Protein AF-A0A523GIY1-F1 (afdb_monomer_lite)

Secondary structure (DSSP, 8-state):
----PPPHHHHHHHHHHHHHHHHHHHHHHHHHHHHHHHHHHHHHHHHHHHHHHHS--HHHHHHHHH--SHHHHHHHHHHHSHHHHHHHHHHHHHHHHHHHHHHHHHHHHHHHHHTT--GGG-

Structure (mmCIF, N/CA/C/O backbone):
data_AF-A0A523GIY1-F1
#
_entry.id   AF-A0A523GIY1-F1
#
loop_
_atom_site.group_PDB
_atom_site.id
_atom_site.type_symbol
_atom_site.label_atom_id
_atom_site.label_alt_id
_atom_site.label_comp_id
_atom_site.label_asym_id
_atom_site.label_entity_id
_atom_site.label_seq_id
_atom_site.pdbx_PDB_ins_code
_atom_site.Cartn_x
_atom_site.Cartn_y
_atom_site.Cartn_z
_atom_site.occupancy
_atom_site.B_iso_or_equiv
_atom_site.auth_seq_id
_atom_site.auth_comp_id
_atom_site.auth_asym_id
_atom_site.auth_atom_id
_atom_site.pdbx_PDB_model_num
ATOM 1 N N . MET A 1 1 ? 26.668 3.005 -60.312 1.00 50.72 1 MET A N 1
ATOM 2 C CA . MET A 1 1 ? 26.665 2.968 -58.836 1.00 50.72 1 MET A CA 1
ATOM 3 C C . MET A 1 1 ? 25.208 3.074 -58.419 1.00 50.72 1 MET A C 1
ATOM 5 O O . MET A 1 1 ? 24.766 4.138 -58.019 1.00 50.72 1 MET A O 1
ATOM 9 N N . GLU A 1 2 ? 24.441 2.011 -58.673 1.00 55.44 2 GLU A N 1
ATOM 10 C CA . GLU A 1 2 ? 23.025 1.944 -58.298 1.00 55.44 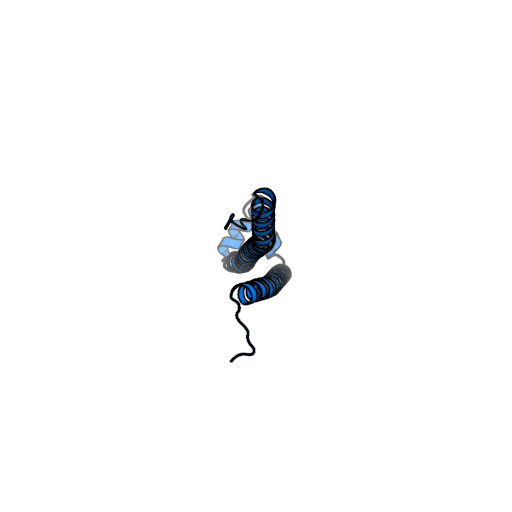2 GLU A CA 1
ATOM 11 C C . GLU A 1 2 ? 22.984 1.560 -56.818 1.00 55.44 2 GLU A C 1
ATOM 13 O O . GLU A 1 2 ? 23.686 0.644 -56.390 1.00 55.44 2 GLU A O 1
ATOM 18 N N . SER A 1 3 ? 22.257 2.347 -56.044 1.00 56.22 3 SER A N 1
ATOM 19 C CA . SER A 1 3 ? 22.192 2.321 -54.591 1.00 56.22 3 SER A CA 1
ATOM 20 C C . SER A 1 3 ? 21.788 0.959 -54.028 1.00 56.22 3 SER A C 1
ATOM 22 O O . SER A 1 3 ? 20.689 0.480 -54.300 1.00 56.22 3 SER A O 1
ATOM 24 N N . ASP A 1 4 ? 22.623 0.416 -53.145 1.00 69.38 4 ASP A N 1
ATOM 25 C CA . ASP A 1 4 ? 22.323 -0.719 -52.264 1.00 69.38 4 ASP A CA 1
ATOM 26 C C . ASP A 1 4 ? 21.392 -0.277 -51.111 1.00 69.38 4 ASP A C 1
ATOM 28 O O . ASP A 1 4 ? 21.691 -0.423 -49.927 1.00 69.38 4 ASP A O 1
ATOM 32 N N . GLN A 1 5 ? 20.283 0.392 -51.450 1.00 70.44 5 GLN A N 1
ATOM 33 C CA . GLN A 1 5 ? 19.237 0.696 -50.480 1.00 70.44 5 GLN A CA 1
ATOM 34 C C . GLN A 1 5 ? 18.436 -0.583 -50.221 1.00 70.44 5 GLN A C 1
ATOM 36 O O . GLN A 1 5 ? 17.995 -1.226 -51.179 1.00 70.44 5 GLN A O 1
ATOM 41 N N . PRO A 1 6 ? 18.218 -0.958 -48.947 1.00 71.50 6 PRO A N 1
ATOM 42 C CA . PRO A 1 6 ? 17.451 -2.147 -48.630 1.00 71.50 6 PRO A CA 1
ATOM 43 C C . PRO A 1 6 ? 16.045 -2.028 -49.241 1.00 71.50 6 PRO A C 1
ATOM 45 O O . PRO A 1 6 ? 15.453 -0.943 -49.205 1.00 71.50 6 PRO A O 1
ATOM 48 N N . PRO A 1 7 ? 15.482 -3.124 -49.781 1.00 80.38 7 PRO A N 1
ATOM 49 C CA . PRO A 1 7 ? 14.121 -3.140 -50.300 1.00 80.38 7 PRO A CA 1
ATOM 50 C C . PRO A 1 7 ? 13.155 -2.542 -49.271 1.00 80.38 7 PRO A C 1
ATOM 52 O O . PRO A 1 7 ? 13.256 -2.856 -48.084 1.00 80.38 7 PRO A O 1
ATOM 55 N N . LEU A 1 8 ? 12.186 -1.730 -49.709 1.00 77.94 8 LEU A N 1
ATOM 56 C CA . LEU A 1 8 ? 11.218 -1.050 -48.827 1.00 77.94 8 LEU A CA 1
ATOM 57 C C . LEU A 1 8 ? 10.526 -2.005 -47.832 1.00 77.94 8 LEU A C 1
ATOM 59 O O . LEU A 1 8 ? 10.228 -1.623 -46.702 1.00 77.94 8 LEU A O 1
ATOM 63 N N . HIS A 1 9 ? 10.334 -3.268 -48.219 1.00 81.50 9 HIS A N 1
ATOM 64 C CA . HIS A 1 9 ? 9.796 -4.316 -47.351 1.00 81.50 9 HIS A CA 1
ATOM 65 C C . HIS A 1 9 ? 10.722 -4.680 -46.179 1.00 81.50 9 HIS A C 1
ATOM 67 O O . HIS A 1 9 ? 10.232 -4.925 -45.081 1.00 81.50 9 HIS A O 1
ATOM 73 N N . ILE A 1 10 ? 12.044 -4.685 -46.383 1.00 86.44 10 ILE A N 1
ATOM 74 C CA . ILE A 1 10 ? 13.031 -4.976 -45.331 1.00 86.44 10 ILE A CA 1
ATOM 75 C C . ILE A 1 10 ? 13.084 -3.822 -44.328 1.00 86.44 10 ILE A C 1
ATOM 77 O O . ILE A 1 10 ? 13.059 -4.061 -43.124 1.00 86.44 10 ILE A O 1
ATOM 81 N N . ALA A 1 11 ? 13.077 -2.574 -44.806 1.00 84.44 11 ALA A N 1
ATOM 82 C CA . ALA A 1 11 ? 13.031 -1.402 -43.931 1.00 84.44 11 ALA A CA 1
ATOM 83 C C . ALA A 1 11 ? 11.743 -1.364 -43.083 1.00 84.44 11 ALA A C 1
ATOM 85 O O . ALA A 1 11 ? 11.804 -1.115 -41.879 1.00 84.44 11 ALA A O 1
ATOM 86 N N . GLY A 1 12 ? 10.589 -1.681 -43.685 1.00 84.81 12 GLY A N 1
ATOM 87 C CA . GLY A 1 12 ? 9.317 -1.795 -42.964 1.00 84.81 12 GLY A CA 1
ATOM 88 C C . GLY A 1 12 ? 9.308 -2.925 -41.929 1.00 84.81 12 GLY A C 1
ATOM 89 O O . GLY A 1 12 ? 8.783 -2.746 -40.831 1.00 84.81 12 GLY A O 1
ATOM 90 N N . LEU A 1 13 ? 9.937 -4.061 -42.241 1.00 86.69 13 LEU A N 1
ATOM 91 C CA . LEU A 1 13 ? 10.044 -5.196 -41.326 1.00 86.69 13 LEU A CA 1
ATOM 92 C C . LEU A 1 13 ? 10.936 -4.868 -40.121 1.00 86.69 13 LEU A C 1
ATOM 94 O O . LEU A 1 13 ? 10.521 -5.098 -38.988 1.00 86.69 13 LEU A O 1
ATOM 98 N N . ILE A 1 14 ? 12.095 -4.239 -40.345 1.00 86.25 14 ILE A N 1
ATOM 99 C CA . ILE A 1 14 ? 12.973 -3.752 -39.267 1.00 86.25 14 ILE A CA 1
ATOM 100 C C . ILE A 1 14 ? 12.222 -2.768 -38.372 1.00 86.25 14 ILE A C 1
ATOM 102 O O . ILE A 1 14 ? 12.226 -2.930 -37.157 1.00 86.25 14 ILE A O 1
ATOM 106 N N . PHE A 1 15 ? 11.519 -1.800 -38.962 1.00 85.81 15 PHE A N 1
ATOM 107 C CA . PHE A 1 15 ? 10.727 -0.839 -38.199 1.00 85.81 15 PHE A CA 1
ATOM 108 C C . PHE A 1 15 ? 9.653 -1.528 -37.344 1.00 85.81 15 PHE A C 1
ATOM 110 O O . PHE A 1 15 ? 9.525 -1.227 -36.160 1.00 85.81 15 PHE A O 1
ATOM 117 N N . SER A 1 16 ? 8.920 -2.494 -37.908 1.00 81.69 16 SER A N 1
ATOM 118 C CA . SER A 1 16 ? 7.898 -3.241 -37.162 1.00 81.69 16 SER A CA 1
ATOM 119 C C . SER A 1 16 ? 8.482 -4.073 -36.016 1.00 81.69 16 SER A C 1
ATOM 121 O O . SER A 1 16 ? 7.904 -4.093 -34.932 1.00 81.69 16 SER A O 1
ATOM 123 N N . LEU A 1 17 ? 9.650 -4.692 -36.219 1.00 83.56 17 LEU A N 1
ATOM 124 C CA . LEU A 1 17 ? 10.356 -5.434 -35.175 1.00 83.56 17 LEU A CA 1
ATOM 125 C C . LEU A 1 17 ? 10.839 -4.492 -34.069 1.00 83.56 17 LEU A C 1
ATOM 127 O O . LEU A 1 17 ? 10.578 -4.752 -32.902 1.00 83.56 17 LEU A O 1
ATOM 131 N N . SER A 1 18 ? 11.446 -3.355 -34.419 1.00 79.06 18 SER A N 1
ATOM 132 C CA . SER A 1 18 ? 11.873 -2.356 -33.433 1.00 79.06 18 SER A CA 1
ATOM 133 C C . SER A 1 18 ? 10.704 -1.816 -32.602 1.00 79.06 18 SER A C 1
ATOM 135 O O . SER A 1 18 ? 10.842 -1.636 -31.395 1.00 79.06 18 SER A O 1
ATOM 137 N N . VAL A 1 19 ? 9.537 -1.594 -33.216 1.00 81.56 19 VAL A N 1
ATOM 138 C CA . VAL A 1 19 ? 8.321 -1.167 -32.500 1.00 81.56 19 VAL A CA 1
ATOM 139 C C . VAL A 1 19 ? 7.788 -2.273 -31.577 1.00 81.56 19 VAL A C 1
ATOM 141 O O . VAL A 1 19 ? 7.324 -1.983 -30.470 1.00 81.56 19 VAL A O 1
ATOM 144 N N . GLN A 1 20 ? 7.866 -3.537 -32.002 1.00 83.06 20 GLN A N 1
ATOM 145 C CA . GLN A 1 20 ? 7.420 -4.685 -31.212 1.00 83.06 20 GLN A CA 1
ATOM 146 C C . GLN A 1 20 ? 8.304 -4.918 -29.974 1.00 83.06 20 GLN A C 1
ATOM 148 O O . GLN A 1 20 ? 7.758 -5.133 -28.892 1.00 83.06 20 GLN A O 1
ATOM 153 N N . GLU A 1 21 ? 9.631 -4.818 -30.113 1.00 76.38 21 GLU A N 1
ATOM 154 C CA . GLU A 1 21 ? 10.602 -4.943 -29.009 1.00 76.38 21 GLU A CA 1
ATOM 155 C C . GLU A 1 21 ? 10.351 -3.883 -27.925 1.00 76.38 21 GLU A C 1
ATOM 157 O O . GLU A 1 21 ? 10.164 -4.208 -26.754 1.00 76.38 21 GLU A O 1
ATOM 162 N N . VAL A 1 22 ? 10.203 -2.614 -28.322 1.00 77.06 22 VAL A N 1
ATOM 163 C CA . VAL A 1 22 ? 9.913 -1.512 -27.385 1.00 77.06 22 VAL A CA 1
ATOM 164 C C . VAL A 1 22 ? 8.595 -1.732 -26.630 1.00 77.06 22 VAL A C 1
ATOM 166 O O . VAL A 1 22 ? 8.493 -1.447 -25.437 1.00 77.06 22 VAL A O 1
ATOM 169 N N . SER A 1 23 ? 7.570 -2.260 -27.301 1.00 76.00 23 SER A N 1
ATOM 170 C CA . SER A 1 23 ? 6.261 -2.508 -26.682 1.00 76.00 23 SER A CA 1
ATOM 171 C C . SER A 1 23 ? 6.304 -3.636 -25.641 1.00 76.00 23 SER A C 1
ATOM 173 O O . SER A 1 23 ? 5.593 -3.571 -24.634 1.00 76.00 23 SER A O 1
ATOM 175 N N . LEU A 1 24 ? 7.137 -4.657 -25.875 1.00 76.88 24 LEU A N 1
ATOM 176 C CA . LEU A 1 24 ? 7.313 -5.808 -24.986 1.00 76.88 24 LEU A CA 1
ATOM 177 C C . LEU A 1 24 ? 8.051 -5.449 -23.694 1.00 76.88 24 LEU A C 1
ATOM 179 O O . LEU A 1 24 ? 7.764 -6.057 -22.666 1.00 76.88 24 LEU A O 1
ATOM 183 N N . GLU A 1 25 ? 8.929 -4.445 -23.714 1.00 79.56 25 GLU A N 1
ATOM 184 C CA . GLU A 1 25 ? 9.637 -3.992 -22.509 1.00 79.56 25 GLU A CA 1
ATOM 185 C C . GLU A 1 25 ? 8.813 -3.013 -21.658 1.00 79.56 25 GLU A C 1
ATOM 187 O O . GLU A 1 25 ? 8.817 -3.082 -20.427 1.00 79.56 25 GLU A O 1
ATOM 192 N N . LEU A 1 26 ? 8.042 -2.122 -22.291 1.00 82.44 26 LEU A N 1
ATOM 193 C CA . LEU A 1 26 ? 7.280 -1.096 -21.570 1.00 82.44 26 LEU A CA 1
ATOM 194 C C . LEU A 1 26 ? 6.037 -1.655 -20.864 1.00 82.44 26 LEU A C 1
ATOM 196 O O . LEU A 1 26 ? 5.708 -1.226 -19.757 1.00 82.44 26 LEU A O 1
ATOM 200 N N . ALA A 1 27 ? 5.332 -2.607 -21.479 1.00 88.62 27 ALA A N 1
ATOM 201 C CA . ALA A 1 27 ? 4.107 -3.176 -20.915 1.00 88.62 27 ALA A CA 1
ATOM 202 C C . ALA A 1 27 ? 4.292 -3.830 -19.523 1.00 88.62 27 ALA A C 1
ATOM 204 O O . ALA A 1 27 ? 3.538 -3.477 -18.605 1.00 88.62 27 ALA A O 1
ATOM 205 N N . PRO A 1 28 ? 5.260 -4.745 -19.304 1.00 89.44 28 PRO A N 1
ATOM 206 C CA . PRO A 1 28 ? 5.477 -5.351 -17.991 1.00 89.44 28 PRO A CA 1
ATOM 207 C C . PRO A 1 28 ? 5.982 -4.331 -16.967 1.00 89.44 28 PRO A C 1
ATOM 209 O O . PRO A 1 28 ? 5.530 -4.362 -15.822 1.00 89.44 28 PRO A O 1
ATOM 212 N N . PHE A 1 29 ? 6.826 -3.377 -17.378 1.00 90.56 29 PHE A N 1
ATOM 213 C CA . PHE A 1 29 ? 7.304 -2.309 -16.501 1.00 90.56 29 PHE A CA 1
ATOM 214 C C . PHE A 1 29 ? 6.155 -1.429 -15.988 1.00 90.56 29 PHE A C 1
ATOM 216 O O . PHE A 1 29 ? 6.002 -1.240 -14.781 1.00 90.56 29 PHE A O 1
ATOM 223 N N . LEU A 1 30 ? 5.289 -0.941 -16.885 1.00 92.56 30 LEU A N 1
ATOM 224 C CA . LEU A 1 30 ? 4.125 -0.125 -16.519 1.00 92.56 30 LEU A CA 1
ATOM 225 C C . LEU A 1 30 ? 3.123 -0.903 -15.658 1.00 92.56 30 LEU A C 1
ATOM 227 O O . LEU A 1 30 ? 2.546 -0.350 -14.716 1.00 92.56 30 LEU A O 1
ATOM 231 N N . THR A 1 31 ? 2.940 -2.192 -15.951 1.00 94.50 31 THR A N 1
ATOM 232 C CA . THR A 1 31 ? 2.098 -3.079 -15.140 1.00 94.50 31 THR A CA 1
ATOM 233 C C . THR A 1 31 ? 2.670 -3.207 -13.730 1.00 94.50 31 THR A C 1
ATOM 235 O O . THR A 1 31 ? 1.954 -2.971 -12.756 1.00 94.50 31 THR A O 1
ATOM 238 N N . GLY A 1 32 ? 3.967 -3.499 -13.605 1.00 95.31 32 GLY A N 1
ATOM 239 C CA . GLY A 1 32 ? 4.652 -3.608 -12.319 1.00 95.31 32 GLY A CA 1
ATOM 240 C C . GLY A 1 32 ? 4.622 -2.302 -11.522 1.00 95.31 32 GLY A C 1
ATOM 241 O O . GLY A 1 32 ? 4.307 -2.326 -10.334 1.00 95.31 32 GLY A O 1
ATOM 242 N N . ALA A 1 33 ? 4.853 -1.156 -12.169 1.00 95.38 33 ALA A N 1
ATOM 243 C CA . ALA A 1 33 ? 4.768 0.160 -11.536 1.00 95.38 33 ALA A CA 1
ATOM 244 C C . ALA A 1 33 ? 3.350 0.470 -11.025 1.00 95.38 33 ALA A C 1
ATOM 246 O O . ALA A 1 33 ? 3.182 0.996 -9.923 1.00 95.38 33 ALA A O 1
ATOM 247 N N . THR A 1 34 ? 2.320 0.089 -11.787 1.00 97.25 34 THR A N 1
ATOM 248 C CA . THR A 1 34 ? 0.917 0.237 -11.371 1.00 97.25 34 THR A CA 1
ATOM 249 C C . THR A 1 34 ? 0.607 -0.639 -10.158 1.00 97.25 34 THR A C 1
ATOM 251 O O . THR A 1 34 ? 0.018 -0.163 -9.187 1.00 97.25 34 THR A O 1
ATOM 254 N N . VAL A 1 35 ? 1.037 -1.905 -10.170 1.00 97.56 35 VAL A N 1
ATOM 255 C CA . VAL A 1 35 ? 0.866 -2.813 -9.025 1.00 97.56 35 VAL A CA 1
ATOM 256 C C . VAL A 1 35 ? 1.607 -2.279 -7.799 1.00 97.56 35 VAL A C 1
ATOM 258 O O . VAL A 1 35 ? 1.036 -2.261 -6.710 1.00 97.56 35 VAL A O 1
ATOM 261 N N . LEU A 1 36 ? 2.836 -1.783 -7.965 1.00 97.75 36 LEU A N 1
ATOM 262 C CA . LEU A 1 36 ? 3.610 -1.176 -6.884 1.00 97.75 36 LEU A CA 1
ATOM 263 C C . LEU A 1 36 ? 2.874 0.023 -6.271 1.00 97.75 36 LEU A C 1
ATOM 265 O O . LEU A 1 36 ? 2.756 0.102 -5.050 1.00 97.75 36 LEU A O 1
ATOM 269 N N . LEU A 1 37 ? 2.324 0.918 -7.097 1.00 97.75 37 LEU A N 1
ATOM 270 C CA . LEU A 1 37 ? 1.535 2.057 -6.622 1.00 97.75 37 LEU A CA 1
ATOM 271 C C . LEU A 1 37 ? 0.321 1.601 -5.800 1.00 97.75 37 LEU A C 1
ATOM 273 O O . LEU A 1 37 ? 0.065 2.142 -4.724 1.00 97.75 37 LEU A O 1
ATOM 277 N N . VAL A 1 38 ? -0.401 0.581 -6.271 1.00 98.06 38 VAL A N 1
ATOM 278 C CA . VAL A 1 38 ? -1.537 0.003 -5.538 1.00 98.06 38 VAL A CA 1
ATOM 279 C C . VAL A 1 38 ? -1.089 -0.584 -4.197 1.00 98.06 38 VAL A C 1
ATOM 281 O O . VAL A 1 38 ? -1.744 -0.337 -3.185 1.00 98.06 38 VAL A O 1
ATOM 284 N N . LEU A 1 39 ? 0.035 -1.306 -4.151 1.00 97.25 39 LEU A N 1
ATOM 285 C CA . LEU A 1 39 ? 0.581 -1.834 -2.897 1.00 97.25 39 LEU A CA 1
ATOM 286 C C . LEU A 1 39 ? 0.956 -0.714 -1.920 1.00 97.25 39 LEU A C 1
ATOM 288 O O . LEU A 1 39 ? 0.652 -0.820 -0.736 1.00 97.25 39 LEU A O 1
ATOM 292 N N . LEU A 1 40 ? 1.551 0.382 -2.390 1.00 96.75 40 LEU A N 1
ATOM 293 C CA . LEU A 1 40 ? 1.878 1.526 -1.532 1.00 96.75 40 LEU A CA 1
ATOM 294 C C . LEU A 1 40 ? 0.621 2.195 -0.960 1.00 96.75 40 LEU A C 1
ATOM 296 O O . LEU A 1 40 ? 0.588 2.522 0.226 1.00 96.75 40 LEU A O 1
ATOM 300 N N . ILE A 1 41 ? -0.436 2.340 -1.766 1.00 97.75 41 ILE A N 1
ATOM 301 C CA . ILE A 1 41 ? -1.733 2.850 -1.296 1.00 97.75 41 ILE A CA 1
ATOM 302 C C . ILE A 1 41 ? -2.336 1.907 -0.248 1.00 97.75 41 ILE A C 1
ATOM 304 O O . ILE A 1 41 ? -2.827 2.370 0.780 1.00 97.75 41 ILE A O 1
ATOM 308 N N . LEU A 1 42 ? -2.277 0.591 -0.472 1.00 96.69 42 LEU A N 1
ATOM 309 C CA . LEU A 1 42 ? -2.750 -0.400 0.498 1.00 96.69 42 LEU A CA 1
ATOM 310 C C . LEU A 1 42 ? -1.955 -0.342 1.808 1.00 96.69 42 LEU A C 1
ATOM 312 O O . LEU A 1 42 ? -2.554 -0.362 2.880 1.00 96.69 42 LEU A O 1
ATOM 316 N N . SER A 1 43 ? -0.630 -0.220 1.736 1.00 95.75 43 SER A N 1
ATOM 317 C CA . SER A 1 43 ? 0.239 -0.056 2.908 1.00 95.75 43 SER A CA 1
ATOM 318 C C . SER A 1 43 ? -0.146 1.189 3.717 1.00 95.75 43 SER A C 1
ATOM 320 O O . SER A 1 43 ? -0.419 1.099 4.919 1.00 95.75 43 SER A O 1
ATOM 322 N N . ALA A 1 44 ? -0.301 2.332 3.037 1.00 95.25 44 ALA A N 1
ATOM 323 C CA . ALA A 1 44 ? -0.765 3.574 3.652 1.00 95.25 44 ALA A CA 1
ATOM 324 C C . ALA A 1 44 ? -2.170 3.432 4.266 1.00 95.25 44 ALA A C 1
ATOM 326 O O . ALA A 1 44 ? -2.419 3.947 5.355 1.00 95.25 44 ALA A O 1
ATOM 327 N N . PHE A 1 45 ? -3.076 2.699 3.614 1.00 96.12 45 PHE A N 1
ATOM 328 C CA . PHE A 1 45 ? -4.419 2.430 4.126 1.00 96.12 45 PHE A CA 1
ATOM 329 C C . PHE A 1 45 ? -4.404 1.586 5.408 1.00 96.12 45 PHE A C 1
ATOM 331 O O . PHE A 1 45 ? -5.106 1.925 6.363 1.00 96.12 45 PHE A O 1
ATOM 338 N N . PHE A 1 46 ? -3.611 0.512 5.466 1.00 94.69 46 PHE A N 1
ATOM 339 C CA . PHE A 1 46 ? -3.518 -0.333 6.662 1.00 94.69 46 PHE A CA 1
ATOM 340 C C . PHE A 1 46 ? -2.908 0.426 7.842 1.00 94.69 46 PHE A C 1
ATOM 342 O O . PHE A 1 46 ? -3.485 0.418 8.930 1.00 94.69 46 PHE A O 1
ATOM 349 N N . SER A 1 47 ? -1.809 1.151 7.615 1.00 93.38 47 SER A N 1
ATOM 350 C CA . SER A 1 47 ? -1.186 1.984 8.649 1.00 93.38 47 SER A CA 1
ATOM 351 C C . SER A 1 47 ? -2.099 3.138 9.092 1.00 93.38 47 SER A C 1
ATOM 353 O O . SER A 1 47 ? -2.243 3.396 10.285 1.00 93.38 47 SER A O 1
ATOM 355 N N . GLY A 1 48 ? -2.799 3.789 8.158 1.00 94.81 48 GLY A N 1
ATOM 356 C CA . GLY A 1 48 ? -3.770 4.839 8.475 1.00 94.81 48 GLY A CA 1
ATOM 357 C C . GLY A 1 48 ? -4.982 4.322 9.255 1.00 94.81 48 GLY A C 1
ATOM 358 O O . GLY A 1 48 ? -5.458 4.997 10.166 1.00 94.81 48 GLY A O 1
ATOM 359 N N . SER A 1 49 ? -5.453 3.109 8.950 1.00 94.19 49 SER A N 1
ATOM 360 C CA . SER A 1 49 ? -6.559 2.464 9.671 1.00 94.19 49 SER A CA 1
ATOM 361 C C . SER A 1 49 ? -6.195 2.150 11.121 1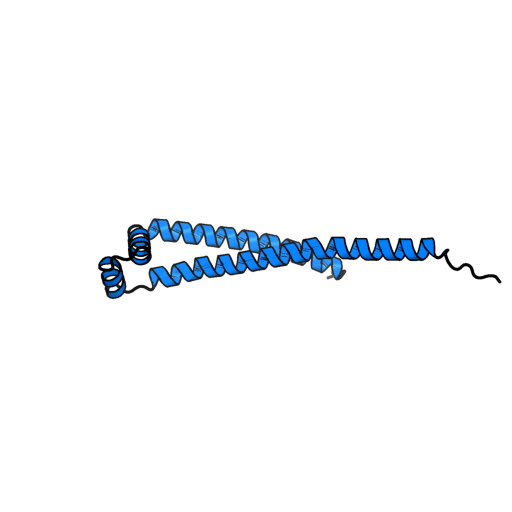.00 94.19 49 SER A C 1
ATOM 363 O O . SER A 1 49 ? -7.039 2.305 12.001 1.00 94.19 49 SER A O 1
ATOM 365 N N . GLU A 1 50 ? -4.949 1.744 11.382 1.00 94.31 50 GLU A N 1
ATOM 366 C CA . GLU A 1 50 ? -4.430 1.567 12.742 1.00 94.31 50 GLU A CA 1
ATOM 367 C C . GLU A 1 50 ? -4.519 2.881 13.523 1.00 94.31 50 GLU A C 1
ATOM 369 O O . GLU A 1 50 ? -5.179 2.943 14.560 1.00 94.31 50 GLU A O 1
ATOM 374 N N . VAL A 1 51 ? -3.931 3.953 12.987 1.00 94.44 51 VAL A N 1
ATOM 375 C CA . VAL A 1 51 ? -3.940 5.262 13.650 1.00 94.44 51 VAL A CA 1
ATOM 376 C C . VAL A 1 51 ? -5.373 5.742 13.888 1.00 94.44 51 VAL A C 1
ATOM 378 O O . VAL A 1 51 ? -5.690 6.131 15.006 1.00 94.44 51 VAL A O 1
ATOM 381 N N . ALA A 1 52 ? -6.256 5.647 12.891 1.00 93.69 52 ALA A N 1
ATOM 382 C CA . ALA A 1 52 ? -7.640 6.111 12.996 1.00 93.69 52 ALA A CA 1
ATOM 383 C C . ALA A 1 52 ? -8.477 5.330 14.025 1.00 93.69 52 ALA A C 1
ATOM 385 O O . ALA A 1 52 ? -9.265 5.923 14.759 1.00 93.69 52 ALA A O 1
ATOM 386 N N . LEU A 1 53 ? -8.331 4.001 14.091 1.00 92.94 53 LEU A N 1
ATOM 387 C CA . LEU A 1 53 ? -9.094 3.169 15.030 1.00 92.94 53 LEU A CA 1
ATOM 388 C C . LEU A 1 53 ? -8.585 3.318 16.468 1.00 92.94 53 LEU A C 1
ATOM 390 O O . LEU A 1 53 ? -9.378 3.284 17.412 1.00 92.94 53 LEU A O 1
ATOM 394 N N . PHE A 1 54 ? -7.274 3.493 16.646 1.00 91.62 54 PHE A N 1
ATOM 395 C CA . PHE A 1 54 ? -6.652 3.570 17.967 1.00 91.62 54 PHE A CA 1
ATOM 396 C C . PHE A 1 54 ? -6.488 4.998 18.507 1.00 91.62 54 PHE A C 1
ATOM 398 O O . PHE A 1 54 ? -6.249 5.145 19.705 1.00 91.62 54 PHE A O 1
ATOM 405 N N . SER A 1 55 ? -6.694 6.039 17.692 1.00 93.94 55 SER A N 1
ATOM 406 C CA . SER A 1 55 ? -6.745 7.431 18.162 1.00 93.94 55 SER A CA 1
ATOM 407 C C . SER A 1 55 ? -8.068 7.808 18.834 1.00 93.94 55 SER A C 1
ATOM 409 O O . SER A 1 55 ? -8.146 8.876 19.436 1.00 93.94 55 SER A O 1
ATOM 411 N N . LEU A 1 56 ? -9.104 6.962 18.736 1.00 93.50 56 LEU A N 1
ATOM 412 C CA . LEU A 1 56 ? -10.420 7.220 19.327 1.00 93.50 56 LEU A CA 1
ATOM 413 C C . LEU A 1 56 ? -10.350 7.310 20.859 1.00 93.50 56 LEU A C 1
ATOM 415 O O . LEU A 1 56 ? -9.914 6.377 21.548 1.00 93.50 56 LEU A O 1
ATOM 419 N N . THR A 1 57 ? -10.864 8.415 21.390 1.00 93.12 57 THR A N 1
ATOM 420 C CA . THR A 1 57 ? -11.026 8.679 22.821 1.00 93.12 57 THR A CA 1
ATOM 421 C C . THR A 1 57 ? -12.146 7.823 23.430 1.00 93.12 57 THR A C 1
ATOM 423 O O . THR A 1 57 ? -13.023 7.337 22.712 1.00 93.12 57 THR A O 1
ATOM 426 N N . PRO A 1 58 ? -12.168 7.633 24.764 1.00 90.50 58 PRO A N 1
ATOM 427 C CA . PRO A 1 58 ? -13.256 6.914 25.432 1.00 90.50 58 PRO A CA 1
ATOM 428 C C . PRO A 1 58 ? -14.642 7.495 25.115 1.00 90.50 58 PRO A C 1
ATOM 430 O O . PRO A 1 58 ? -15.547 6.750 24.766 1.00 90.50 58 PRO A O 1
ATOM 433 N N . ASN A 1 59 ? -14.771 8.827 25.121 1.00 93.56 59 ASN A N 1
ATOM 434 C CA . ASN A 1 59 ? -16.033 9.511 24.829 1.00 93.56 59 ASN A CA 1
ATOM 435 C C . ASN A 1 59 ? -16.517 9.280 23.384 1.00 93.56 59 ASN A C 1
ATOM 437 O O . ASN A 1 59 ? -17.714 9.183 23.138 1.00 93.56 59 ASN A O 1
ATOM 441 N N . GLU A 1 60 ? -15.603 9.182 22.414 1.00 92.50 60 GLU A N 1
ATOM 442 C CA . GLU A 1 60 ? -15.965 8.845 21.030 1.00 92.50 60 GLU A CA 1
ATOM 443 C C . GLU A 1 60 ? -16.412 7.385 20.913 1.00 92.50 60 GLU A C 1
ATOM 445 O O . GLU A 1 60 ? -17.379 7.097 20.214 1.00 92.50 60 GLU A O 1
ATOM 450 N N . LYS A 1 61 ? -15.760 6.460 21.628 1.00 90.69 61 LYS A N 1
ATOM 451 C CA . LYS A 1 61 ? -16.163 5.043 21.659 1.00 90.69 61 LYS A CA 1
ATOM 452 C C . LYS A 1 61 ? -17.551 4.854 22.270 1.00 90.69 61 LYS A C 1
ATOM 454 O O . LYS A 1 61 ? -18.324 4.048 21.749 1.00 90.69 61 LYS A O 1
ATOM 459 N N . ASP A 1 62 ? -17.877 5.615 23.312 1.00 90.88 62 ASP A N 1
ATOM 460 C CA . ASP A 1 62 ? -19.211 5.613 23.918 1.00 90.88 62 ASP A CA 1
ATOM 461 C C . ASP A 1 62 ? -20.258 6.133 22.917 1.00 90.88 62 ASP A C 1
ATOM 463 O O . ASP A 1 62 ? -21.238 5.446 22.634 1.00 90.88 62 ASP A O 1
ATOM 467 N N . GLN A 1 63 ? -19.988 7.261 22.246 1.00 91.94 63 GLN A N 1
ATOM 468 C CA . GLN A 1 63 ? -20.864 7.789 21.185 1.00 91.94 63 GLN A CA 1
ATOM 469 C C . GLN A 1 63 ? -21.058 6.812 20.012 1.00 91.94 63 GLN A C 1
ATOM 471 O O . GLN A 1 63 ? -22.146 6.714 19.443 1.00 91.94 63 GLN A O 1
ATOM 476 N N . LEU A 1 64 ? -20.010 6.086 19.621 1.00 91.50 64 LEU A N 1
ATOM 477 C CA . LEU A 1 64 ? -20.072 5.039 18.597 1.00 91.50 64 LEU A CA 1
ATOM 478 C C . LEU A 1 64 ? -20.924 3.839 19.040 1.00 91.50 64 LEU A C 1
ATOM 480 O O . LEU A 1 64 ? -21.570 3.209 18.202 1.00 91.50 64 LEU A O 1
ATOM 484 N N . SER A 1 65 ? -20.935 3.533 20.338 1.00 89.12 65 SER A N 1
ATOM 485 C CA . SER A 1 65 ? -21.714 2.434 20.922 1.00 89.12 65 SER A CA 1
ATOM 486 C C . SER A 1 65 ? -23.203 2.769 21.028 1.00 89.12 65 SER A C 1
ATOM 488 O O . SER A 1 65 ? -24.039 1.892 20.808 1.00 89.12 65 SER A O 1
ATOM 490 N N . ASP A 1 66 ? -23.531 4.039 21.273 1.00 91.75 66 ASP A N 1
ATOM 491 C CA . ASP A 1 66 ? -24.912 4.535 21.343 1.00 91.75 66 ASP A CA 1
ATOM 492 C C . ASP A 1 66 ? -25.564 4.707 19.959 1.00 91.75 66 ASP A C 1
ATOM 494 O O . ASP A 1 66 ? -26.790 4.757 19.823 1.00 91.75 66 ASP A O 1
ATOM 498 N N . ASN A 1 67 ? -24.755 4.769 18.901 1.00 90.44 67 ASN A N 1
ATOM 499 C CA . ASN A 1 67 ? -25.227 4.954 17.538 1.00 90.44 67 ASN A CA 1
ATOM 500 C C . ASN A 1 67 ? -25.845 3.676 16.932 1.00 90.44 67 ASN A C 1
ATOM 502 O O . ASN A 1 67 ? -25.297 2.572 16.975 1.00 90.44 67 ASN A O 1
ATOM 506 N N . THR A 1 68 ? -27.004 3.822 16.282 1.00 88.31 68 THR A N 1
ATOM 507 C CA . THR A 1 68 ? -27.731 2.685 15.680 1.00 88.31 68 THR A CA 1
ATOM 508 C C . THR A 1 68 ? -27.275 2.297 14.272 1.00 88.31 68 THR A C 1
ATOM 510 O O . THR A 1 68 ? -27.693 1.238 13.778 1.00 88.31 68 THR A O 1
ATOM 513 N N . ASP A 1 69 ? -26.455 3.119 13.619 1.00 93.56 69 ASP A N 1
ATOM 514 C CA . ASP A 1 69 ? -26.056 2.926 12.230 1.00 93.56 69 ASP A CA 1
ATOM 515 C C . ASP A 1 69 ? -25.092 1.740 12.043 1.00 93.56 69 ASP A C 1
ATOM 517 O O . ASP A 1 69 ? -24.402 1.268 12.951 1.00 93.56 69 ASP A O 1
ATOM 521 N N . ARG A 1 70 ? -25.096 1.189 10.825 1.00 91.62 70 ARG A N 1
ATOM 522 C CA . ARG A 1 70 ? -24.301 0.003 10.482 1.00 91.62 70 ARG A CA 1
ATOM 523 C C . ARG A 1 70 ? -22.783 0.219 10.607 1.00 91.62 70 ARG A C 1
ATOM 525 O O . ARG A 1 70 ? -22.143 -0.702 11.121 1.00 91.62 70 ARG A O 1
ATOM 532 N N . PRO A 1 71 ? -22.181 1.322 10.114 1.00 90.44 71 PRO A N 1
ATOM 533 C CA . PRO A 1 71 ? -20.742 1.527 10.254 1.00 90.44 71 PRO A CA 1
ATOM 534 C C . PRO A 1 71 ? -20.297 1.656 11.713 1.00 90.44 71 PRO A C 1
ATOM 536 O O . PRO A 1 71 ? -19.337 0.976 12.080 1.00 90.44 71 PRO A O 1
ATOM 539 N N . SER A 1 72 ? -21.022 2.396 12.557 1.00 91.38 72 SER A N 1
ATOM 540 C CA . SER A 1 72 ? -20.667 2.545 13.976 1.00 91.38 72 SER A CA 1
ATOM 541 C C . SER A 1 72 ? -20.605 1.199 14.696 1.00 91.38 72 SER A C 1
ATOM 543 O O . SER A 1 72 ? -19.587 0.848 15.294 1.00 91.38 72 SER A O 1
ATOM 545 N N . LYS A 1 73 ? -21.621 0.348 14.499 1.00 91.38 73 LYS A N 1
ATOM 546 C CA . LYS A 1 73 ? -21.648 -1.015 15.062 1.00 91.38 73 LYS A CA 1
ATOM 547 C C . LYS A 1 73 ? -20.493 -1.900 14.590 1.00 91.38 73 LYS A C 1
ATOM 549 O O . LYS A 1 73 ? -20.041 -2.766 15.336 1.00 91.38 73 LYS A O 1
ATOM 554 N N . ARG A 1 74 ? -20.019 -1.725 13.349 1.00 91.25 74 ARG A N 1
ATOM 555 C CA . ARG A 1 74 ? -18.858 -2.475 12.837 1.00 91.25 74 ARG A CA 1
ATOM 556 C C . ARG A 1 74 ? -17.577 -2.038 13.531 1.00 91.25 74 ARG A C 1
ATOM 558 O O . ARG A 1 74 ? -16.809 -2.905 13.929 1.00 91.25 74 ARG A O 1
ATOM 565 N N . VAL A 1 75 ? -17.365 -0.732 13.686 1.00 92.19 75 VAL A N 1
ATOM 566 C CA . VAL A 1 75 ? -16.185 -0.192 14.375 1.00 92.19 75 VAL A CA 1
ATOM 567 C C . VAL A 1 75 ? -16.158 -0.659 15.829 1.00 92.19 75 VAL A C 1
ATOM 569 O O . VAL A 1 75 ? -15.141 -1.189 16.264 1.00 92.19 75 VAL A O 1
ATOM 572 N N . VAL A 1 76 ? -17.284 -0.574 16.544 1.00 91.75 76 VAL A N 1
ATOM 573 C CA . VAL A 1 76 ? -17.393 -1.072 17.928 1.00 91.75 76 VAL A CA 1
ATOM 574 C C . VAL A 1 76 ? -17.045 -2.559 18.004 1.00 91.75 76 VAL A C 1
ATOM 576 O O . VAL A 1 76 ? -16.163 -2.934 18.769 1.00 91.75 76 VAL A O 1
ATOM 579 N N . ARG A 1 77 ? -17.632 -3.398 17.137 1.00 90.69 77 ARG A N 1
ATOM 580 C CA . ARG A 1 77 ? -17.324 -4.839 17.088 1.00 90.69 77 ARG A CA 1
ATOM 581 C C . ARG A 1 77 ? -15.846 -5.128 16.793 1.00 90.69 77 ARG A C 1
ATOM 583 O O . ARG A 1 77 ? -15.277 -6.068 17.338 1.00 90.69 77 ARG A O 1
ATOM 590 N N . LEU A 1 78 ? -15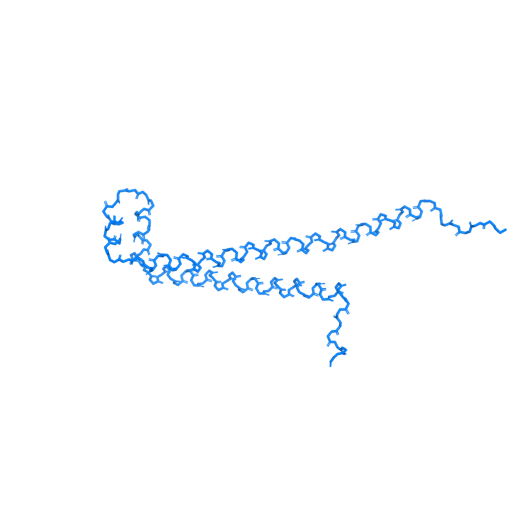.214 -4.347 15.919 1.00 91.44 78 LEU A N 1
ATOM 591 C CA . LEU A 1 78 ? -13.782 -4.476 15.628 1.00 91.44 78 LEU A CA 1
ATOM 592 C C . LEU A 1 78 ? -12.922 -4.109 16.851 1.00 91.44 78 LEU A C 1
ATOM 594 O O . LEU A 1 78 ? -11.903 -4.752 17.105 1.00 91.44 78 LEU A O 1
ATOM 598 N N . LEU A 1 79 ? -13.355 -3.112 17.626 1.00 91.44 79 LEU A N 1
ATOM 599 C CA . LEU A 1 79 ? -12.687 -2.649 18.843 1.00 91.44 79 LEU A CA 1
ATOM 600 C C . LEU A 1 79 ? -12.945 -3.532 20.077 1.00 91.44 79 LEU A C 1
ATOM 602 O O . LEU A 1 79 ? -12.217 -3.382 21.054 1.00 91.44 79 LEU A O 1
ATOM 606 N N . GLU A 1 80 ? -13.905 -4.467 20.048 1.00 91.50 80 GLU A N 1
ATOM 607 C CA . GLU A 1 80 ? -14.117 -5.464 21.120 1.00 91.50 80 GLU A CA 1
ATOM 608 C C . GLU A 1 80 ? -12.905 -6.396 21.288 1.00 91.50 80 GLU A C 1
ATOM 610 O O . GLU A 1 80 ? -12.584 -6.820 22.397 1.00 91.50 80 GLU A O 1
ATOM 615 N N . ASN A 1 81 ? -12.204 -6.700 20.189 1.00 92.25 81 ASN A N 1
ATOM 616 C CA . ASN A 1 81 ? -11.012 -7.551 20.177 1.00 92.25 81 ASN A CA 1
ATOM 617 C C . ASN A 1 81 ? -9.819 -6.823 19.531 1.00 92.25 81 ASN A C 1
ATOM 619 O O . ASN A 1 81 ? -9.296 -7.258 18.498 1.00 92.25 81 ASN A O 1
ATOM 623 N N . PRO A 1 82 ? -9.330 -5.734 20.154 1.00 91.19 82 PRO A N 1
ATOM 624 C CA . PRO A 1 82 ? -8.369 -4.825 19.534 1.00 91.19 82 PRO A CA 1
AT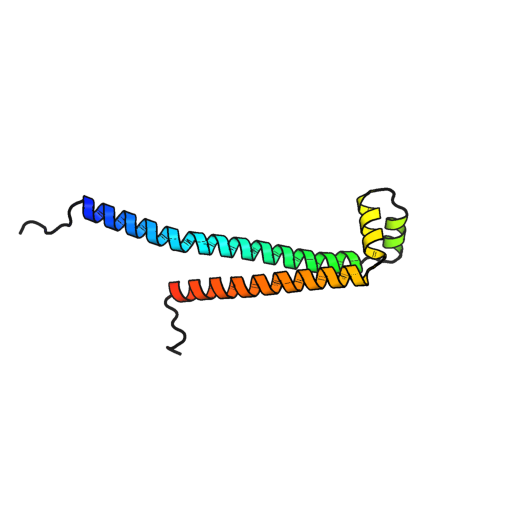OM 625 C C . PRO A 1 82 ? -7.025 -5.503 19.248 1.00 91.19 82 PRO A C 1
ATOM 627 O O . PRO A 1 82 ? -6.349 -5.160 18.284 1.00 91.19 82 PRO A O 1
ATOM 630 N N . ARG A 1 83 ? -6.646 -6.514 20.045 1.00 94.00 83 ARG A N 1
ATOM 631 C CA . ARG A 1 83 ? -5.430 -7.306 19.807 1.00 94.00 83 ARG A CA 1
ATOM 632 C C . ARG A 1 83 ? -5.497 -8.085 18.495 1.00 94.00 83 ARG A C 1
ATOM 634 O O . ARG A 1 83 ? -4.540 -8.053 17.733 1.00 94.00 83 ARG A O 1
ATOM 641 N N . ALA A 1 84 ? -6.607 -8.773 18.230 1.00 93.19 84 ALA A N 1
ATOM 642 C CA . ALA A 1 84 ? -6.767 -9.567 17.011 1.00 93.19 84 ALA A CA 1
ATOM 643 C C . ALA A 1 84 ? -6.830 -8.670 15.764 1.00 93.19 84 ALA A C 1
ATOM 645 O O . ALA A 1 84 ? -6.224 -8.988 14.738 1.00 93.19 84 ALA A O 1
ATOM 646 N N . LEU A 1 85 ? -7.506 -7.522 15.882 1.00 93.94 85 LEU A N 1
ATOM 647 C CA . LEU A 1 85 ? -7.530 -6.477 14.862 1.00 93.94 85 LEU A CA 1
ATOM 648 C C . LEU A 1 85 ? -6.115 -5.977 14.543 1.00 93.94 85 LEU A C 1
ATOM 650 O O . LEU A 1 85 ? -5.704 -6.019 13.386 1.00 93.94 85 LEU A O 1
ATOM 654 N N . LEU A 1 86 ? -5.369 -5.540 15.563 1.00 94.88 86 LEU A N 1
ATOM 655 C CA . LEU A 1 86 ? -4.027 -4.980 15.401 1.00 94.88 86 LEU A CA 1
ATOM 656 C C . LEU A 1 86 ? -3.086 -5.999 14.761 1.00 94.88 86 LEU A C 1
ATOM 658 O O . LEU A 1 86 ? -2.423 -5.677 13.783 1.00 94.88 86 LEU A O 1
ATOM 662 N N . VAL A 1 87 ? -3.085 -7.245 15.244 1.00 96.06 87 VAL A N 1
ATOM 663 C CA . VAL A 1 87 ? -2.283 -8.326 14.649 1.00 96.06 87 VAL A CA 1
ATOM 664 C C . VAL A 1 87 ? -2.625 -8.513 13.170 1.00 96.06 87 VAL A C 1
ATOM 666 O O . VAL A 1 87 ? -1.720 -8.631 12.348 1.00 96.06 87 VAL A O 1
ATOM 669 N N . SER A 1 88 ? -3.909 -8.485 12.811 1.00 95.12 88 SER A N 1
ATOM 670 C CA . SER A 1 88 ? -4.341 -8.631 11.416 1.00 95.12 88 SER A CA 1
ATOM 671 C C . SER A 1 88 ? -3.869 -7.467 10.538 1.00 95.12 88 SER A C 1
ATOM 673 O O . SER A 1 88 ? -3.343 -7.700 9.451 1.00 95.12 88 SER A O 1
ATOM 675 N N . ILE A 1 89 ? -4.011 -6.224 11.015 1.00 95.75 89 ILE A N 1
ATOM 676 C CA . ILE A 1 89 ? -3.537 -5.022 10.310 1.00 95.75 89 ILE A CA 1
ATOM 677 C C . ILE A 1 89 ? -2.018 -5.074 10.128 1.00 95.75 89 ILE A C 1
ATOM 679 O O . ILE A 1 89 ? -1.525 -4.824 9.030 1.00 95.75 89 ILE A O 1
ATOM 683 N N . LEU A 1 90 ? -1.281 -5.449 11.175 1.00 94.44 90 LEU A N 1
ATOM 684 C CA . LEU A 1 90 ? 0.176 -5.517 11.146 1.00 94.44 90 LEU A CA 1
ATOM 685 C C . LEU A 1 90 ? 0.665 -6.579 10.152 1.00 94.44 90 LEU A C 1
ATOM 687 O O . LEU A 1 90 ? 1.533 -6.291 9.334 1.00 94.44 90 LEU A O 1
ATOM 691 N N . ILE A 1 91 ? 0.061 -7.775 10.164 1.00 96.69 91 ILE A N 1
ATOM 692 C CA . ILE A 1 91 ? 0.373 -8.850 9.209 1.00 96.69 91 ILE A CA 1
ATOM 693 C C . ILE A 1 91 ? 0.116 -8.388 7.771 1.00 96.69 91 ILE A C 1
ATOM 695 O O . ILE A 1 91 ? 0.974 -8.584 6.911 1.00 96.69 91 ILE A O 1
ATOM 699 N N . LEU A 1 92 ? -1.036 -7.762 7.506 1.00 96.38 92 LEU A N 1
ATOM 700 C CA . LEU A 1 92 ? -1.376 -7.256 6.174 1.00 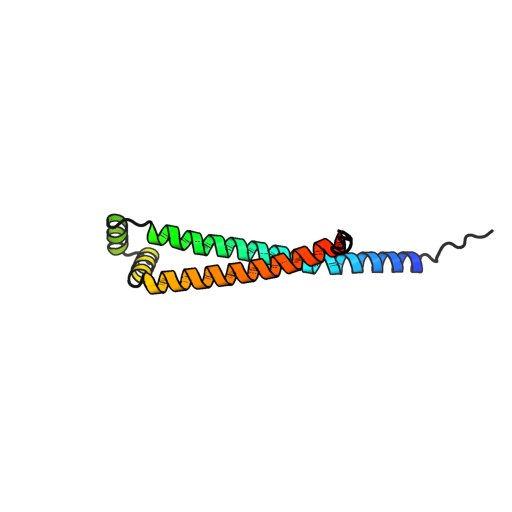96.38 92 LEU A CA 1
ATOM 701 C C . LEU A 1 92 ? -0.403 -6.165 5.721 1.00 96.38 92 LEU A C 1
ATOM 703 O O . LEU A 1 92 ? 0.082 -6.213 4.593 1.00 96.38 92 LEU A O 1
ATOM 707 N N . ASN A 1 93 ? -0.059 -5.228 6.605 1.00 96.31 93 ASN A N 1
ATOM 708 C CA . ASN A 1 93 ? 0.910 -4.177 6.312 1.00 96.31 93 ASN A CA 1
ATOM 709 C C . ASN A 1 93 ? 2.296 -4.762 5.991 1.00 96.31 93 ASN A C 1
ATOM 711 O O . ASN A 1 93 ? 2.904 -4.416 4.980 1.00 96.31 93 ASN A O 1
ATOM 715 N N . THR A 1 94 ? 2.785 -5.702 6.806 1.00 96.19 94 THR A N 1
ATOM 716 C CA . THR A 1 94 ? 4.063 -6.382 6.554 1.00 96.19 94 THR A CA 1
ATOM 717 C C . THR A 1 94 ? 4.039 -7.149 5.236 1.00 96.19 94 THR A C 1
ATOM 719 O O . THR A 1 94 ? 4.980 -7.034 4.455 1.00 96.19 94 THR A O 1
ATOM 722 N N . PHE A 1 95 ? 2.965 -7.887 4.952 1.00 97.62 95 PHE A N 1
ATOM 723 C CA . PHE A 1 95 ? 2.819 -8.637 3.706 1.00 97.62 95 PHE A CA 1
ATOM 724 C C . PHE A 1 95 ? 2.885 -7.724 2.474 1.00 97.62 95 PHE A C 1
ATOM 726 O O . PHE A 1 95 ? 3.661 -7.978 1.550 1.00 97.62 95 PHE A O 1
ATOM 733 N N . VAL A 1 96 ? 2.120 -6.629 2.484 1.00 97.62 96 VAL A N 1
ATOM 734 C CA . VAL A 1 96 ? 2.100 -5.641 1.397 1.00 97.62 96 VAL A CA 1
ATOM 735 C C . VAL A 1 96 ? 3.467 -4.984 1.222 1.00 97.62 96 VAL A C 1
ATOM 737 O O . VAL A 1 96 ? 3.934 -4.861 0.091 1.00 97.62 96 VAL A O 1
ATOM 740 N N . ASN A 1 97 ? 4.140 -4.618 2.317 1.00 96.94 97 ASN A N 1
ATOM 741 C CA . ASN A 1 97 ? 5.464 -3.995 2.265 1.00 96.94 97 ASN A CA 1
ATOM 742 C C . ASN A 1 97 ? 6.535 -4.939 1.708 1.00 96.94 97 ASN A C 1
ATOM 744 O O . ASN A 1 97 ? 7.364 -4.509 0.909 1.00 96.94 97 ASN A O 1
ATOM 748 N N . VAL A 1 98 ? 6.501 -6.225 2.069 1.00 97.88 98 VAL A N 1
ATOM 749 C CA . VAL A 1 98 ? 7.408 -7.229 1.491 1.00 97.88 98 VAL A CA 1
ATOM 750 C C . VAL A 1 98 ? 7.146 -7.390 -0.007 1.00 97.88 98 VAL A C 1
ATOM 752 O O . VAL A 1 98 ? 8.091 -7.373 -0.794 1.00 97.88 98 VAL A O 1
ATOM 755 N N . GLY A 1 99 ? 5.878 -7.474 -0.422 1.00 97.75 99 GLY A N 1
ATOM 756 C CA . GLY A 1 99 ? 5.516 -7.521 -1.841 1.00 97.75 99 GLY A CA 1
ATOM 757 C C . GLY A 1 99 ? 5.994 -6.287 -2.613 1.00 97.75 99 GLY A C 1
ATOM 758 O O . GLY A 1 99 ? 6.583 -6.420 -3.686 1.00 97.75 99 GLY A O 1
ATOM 759 N N . ALA A 1 100 ? 5.809 -5.093 -2.043 1.00 97.94 100 ALA A N 1
ATOM 760 C CA . ALA A 1 100 ? 6.275 -3.840 -2.627 1.00 97.94 100 ALA A CA 1
ATOM 761 C C . ALA A 1 100 ? 7.805 -3.801 -2.748 1.00 97.94 100 ALA A C 1
ATOM 763 O O . ALA A 1 100 ? 8.314 -3.405 -3.792 1.00 97.94 100 ALA A O 1
ATOM 764 N N . ALA A 1 101 ? 8.541 -4.262 -1.731 1.00 97.94 101 ALA A N 1
ATOM 765 C CA . ALA A 1 101 ? 10.001 -4.330 -1.767 1.00 97.94 101 ALA A CA 1
ATOM 766 C C . ALA A 1 101 ? 10.513 -5.283 -2.861 1.00 97.94 101 ALA A C 1
ATOM 768 O O . ALA A 1 101 ? 11.441 -4.935 -3.589 1.00 97.94 101 ALA A O 1
ATOM 769 N N . ILE A 1 102 ? 9.882 -6.453 -3.020 1.00 97.81 102 ILE A N 1
ATOM 770 C CA . ILE A 1 102 ? 10.231 -7.416 -4.076 1.00 97.81 102 ILE A CA 1
ATOM 771 C C . ILE A 1 102 ? 9.961 -6.819 -5.462 1.00 97.81 102 ILE A C 1
ATOM 773 O O . ILE A 1 102 ? 10.838 -6.858 -6.323 1.00 97.81 102 ILE A O 1
ATOM 777 N N . LEU A 1 103 ? 8.782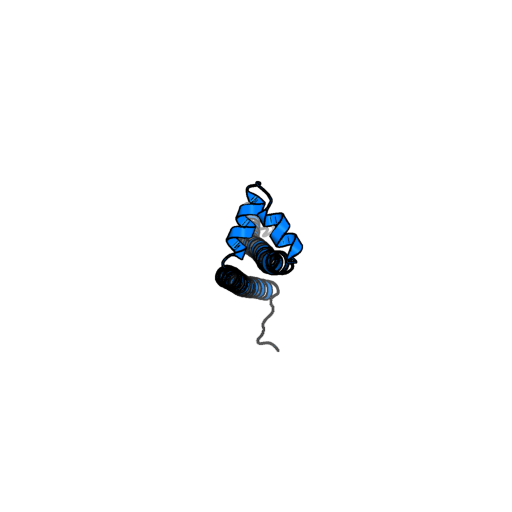 -6.227 -5.684 1.00 97.12 103 LEU A N 1
ATOM 778 C CA . LEU A 1 103 ? 8.458 -5.598 -6.970 1.00 97.12 103 LEU A CA 1
ATOM 779 C C . LEU A 1 103 ? 9.362 -4.405 -7.272 1.00 97.12 103 LEU A C 1
ATOM 781 O O . LEU A 1 103 ? 9.824 -4.265 -8.400 1.00 97.12 103 LEU A O 1
ATOM 785 N N . ALA A 1 104 ? 9.653 -3.570 -6.275 1.00 97.12 104 ALA A N 1
ATOM 786 C CA . ALA A 1 104 ? 10.580 -2.458 -6.429 1.00 97.12 104 ALA A CA 1
ATOM 787 C C . ALA A 1 104 ? 11.981 -2.949 -6.816 1.00 97.12 104 ALA A C 1
ATOM 789 O O . ALA A 1 104 ? 12.602 -2.353 -7.694 1.00 97.12 104 ALA A O 1
ATOM 790 N N . ALA A 1 105 ? 12.461 -4.046 -6.220 1.00 96.06 105 ALA A N 1
ATOM 791 C CA . ALA A 1 105 ? 13.744 -4.643 -6.580 1.00 96.06 105 ALA A CA 1
ATOM 792 C C . ALA A 1 105 ? 13.766 -5.119 -8.041 1.00 96.06 105 ALA A C 1
ATOM 794 O O . ALA A 1 105 ? 14.719 -4.816 -8.755 1.00 96.06 105 ALA A O 1
ATOM 795 N N . ILE A 1 106 ? 12.706 -5.793 -8.502 1.00 94.12 106 ILE A N 1
ATOM 796 C CA . ILE A 1 106 ? 12.582 -6.251 -9.897 1.00 94.12 106 ILE A CA 1
ATOM 797 C C . ILE A 1 106 ? 12.561 -5.057 -10.859 1.00 94.12 106 ILE A C 1
ATOM 799 O O . ILE A 1 106 ? 13.379 -4.988 -11.768 1.00 94.12 106 ILE A O 1
ATOM 803 N N . LEU A 1 107 ? 11.700 -4.065 -10.613 1.00 94.06 107 LEU A N 1
ATOM 804 C CA . LEU A 1 107 ? 11.605 -2.871 -11.462 1.00 94.06 107 LEU A CA 1
ATOM 805 C C . LEU A 1 107 ? 12.916 -2.080 -11.503 1.00 94.06 107 LEU A C 1
ATOM 807 O O . LEU A 1 107 ? 13.286 -1.549 -12.547 1.00 94.06 107 LEU A O 1
ATOM 811 N N . THR A 1 108 ? 13.619 -1.998 -10.372 1.00 93.38 108 THR A N 1
ATOM 812 C CA . THR A 1 108 ? 14.925 -1.330 -10.297 1.00 93.38 108 THR A CA 1
ATOM 813 C C . THR A 1 108 ? 15.974 -2.094 -11.095 1.00 93.38 108 THR A C 1
ATOM 815 O O . THR A 1 108 ? 16.760 -1.473 -11.804 1.00 93.38 108 THR A O 1
ATOM 818 N N . HIS A 1 109 ? 15.985 -3.425 -11.003 1.00 90.38 109 HIS A N 1
ATOM 819 C CA . HIS A 1 109 ? 16.882 -4.274 -11.782 1.00 90.38 109 HIS A CA 1
ATOM 820 C C . HIS A 1 109 ? 16.649 -4.105 -13.290 1.00 90.38 109 HIS A C 1
ATOM 822 O O . HIS A 1 109 ? 17.600 -3.850 -14.028 1.00 90.38 109 HIS A O 1
ATOM 828 N N . ASP A 1 110 ? 15.393 -4.159 -13.736 1.00 88.62 110 ASP A N 1
ATOM 829 C CA . ASP A 1 110 ? 15.039 -4.003 -15.152 1.00 88.62 110 ASP A CA 1
ATOM 830 C C . ASP A 1 110 ? 15.414 -2.606 -15.671 1.00 88.62 110 ASP A C 1
ATOM 832 O O . ASP A 1 110 ? 16.000 -2.460 -16.745 1.00 88.62 110 ASP A O 1
ATOM 836 N N . LEU A 1 111 ? 15.176 -1.570 -14.860 1.00 89.25 111 LEU A N 1
ATOM 837 C CA . LEU A 1 111 ? 15.584 -0.201 -15.170 1.00 89.25 111 LEU A CA 1
ATOM 838 C C . LEU A 1 111 ? 17.114 -0.043 -15.237 1.00 89.25 111 LEU A C 1
ATOM 840 O O . LEU A 1 111 ? 17.623 0.692 -16.085 1.00 89.25 111 LEU A O 1
ATOM 844 N N . ALA A 1 112 ? 17.857 -0.718 -14.357 1.00 89.00 112 ALA A N 1
ATOM 845 C CA . ALA A 1 112 ? 19.317 -0.674 -14.347 1.00 89.00 112 ALA A CA 1
ATOM 846 C C . ALA A 1 112 ? 19.902 -1.285 -15.630 1.00 89.00 112 ALA A C 1
ATOM 848 O O . ALA A 1 112 ? 20.804 -0.695 -16.231 1.00 89.00 112 ALA A O 1
ATOM 849 N N . LEU A 1 113 ? 19.346 -2.413 -16.086 1.00 84.31 113 LEU A N 1
ATOM 850 C CA . LEU A 1 113 ? 19.720 -3.033 -17.358 1.00 84.31 113 LEU A CA 1
ATOM 851 C C . LEU A 1 113 ? 19.403 -2.123 -18.549 1.00 84.31 113 LEU A C 1
ATOM 853 O O . LEU A 1 113 ? 20.272 -1.921 -19.399 1.00 84.31 113 LEU A O 1
ATOM 857 N N . ALA A 1 114 ? 18.219 -1.503 -18.572 1.00 83.38 114 ALA A N 1
ATOM 858 C CA . ALA A 1 114 ? 17.836 -0.556 -19.623 1.00 83.38 114 ALA A CA 1
ATOM 859 C C . ALA A 1 114 ? 18.780 0.661 -19.694 1.00 83.38 114 ALA A C 1
ATOM 861 O O . ALA A 1 114 ? 19.100 1.151 -20.776 1.00 83.38 114 ALA A O 1
ATOM 862 N N . MET A 1 115 ? 19.284 1.127 -18.546 1.00 85.19 115 MET A N 1
ATOM 863 C CA . MET A 1 115 ? 20.269 2.212 -18.472 1.00 85.19 115 MET A CA 1
ATOM 864 C C . MET A 1 115 ? 21.721 1.761 -18.705 1.00 85.19 115 MET A C 1
ATOM 866 O O . MET A 1 115 ? 22.631 2.581 -18.597 1.00 85.19 115 MET A O 1
ATOM 870 N N . SER A 1 116 ? 21.967 0.485 -19.033 1.00 83.44 116 SER A N 1
ATOM 871 C CA . SER A 1 116 ? 23.319 -0.090 -19.153 1.00 83.44 116 SER A CA 1
ATOM 872 C C . SER A 1 116 ? 24.169 0.075 -17.882 1.00 83.44 116 SER A C 1
ATOM 874 O O . SER A 1 116 ? 25.401 0.129 -17.946 1.00 83.44 116 SER A O 1
ATOM 876 N N . TRP A 1 117 ? 23.530 0.162 -16.711 1.00 79.44 117 TRP A N 1
ATOM 877 C CA . TRP A 1 117 ? 24.234 0.250 -15.438 1.00 79.44 117 TRP A CA 1
ATOM 878 C C . TRP A 1 117 ? 24.810 -1.126 -15.099 1.00 79.44 117 TRP A C 1
ATOM 880 O O . TRP A 1 117 ? 24.096 -2.029 -14.669 1.00 79.44 117 TRP A O 1
ATOM 890 N N . ASN A 1 118 ? 26.122 -1.284 -15.285 1.00 69.19 118 ASN A N 1
ATOM 891 C CA . ASN A 1 118 ? 26.835 -2.487 -14.877 1.00 69.19 118 ASN A CA 1
ATOM 892 C C . ASN A 1 118 ? 27.442 -2.310 -13.470 1.00 69.19 118 ASN A C 1
ATOM 894 O O . ASN A 1 118 ? 28.402 -1.550 -13.323 1.00 69.19 118 ASN A O 1
ATOM 898 N N . PRO A 1 119 ? 26.939 -3.009 -12.437 1.00 66.88 119 PRO A N 1
ATOM 899 C CA . PRO A 1 119 ? 27.465 -2.898 -11.078 1.00 66.88 119 PRO A CA 1
ATOM 900 C C . PRO A 1 119 ? 28.878 -3.484 -10.907 1.00 66.88 119 PRO A C 1
ATOM 902 O O . PRO A 1 119 ? 29.463 -3.309 -9.846 1.00 66.88 119 PRO A O 1
ATOM 905 N N . THR A 1 120 ? 29.455 -4.162 -11.912 1.00 67.31 120 THR A N 1
ATOM 906 C CA . THR A 1 120 ? 30.824 -4.714 -11.829 1.00 67.31 120 THR A CA 1
ATOM 907 C C . THR A 1 120 ? 31.932 -3.737 -12.246 1.00 67.31 120 THR A C 1
ATOM 909 O O . THR A 1 120 ? 33.097 -4.125 -12.244 1.00 67.31 120 THR A O 1
ATOM 912 N N . LEU A 1 121 ? 31.601 -2.513 -12.676 1.00 59.41 121 LEU A N 1
ATOM 913 C CA . LEU A 1 121 ? 32.573 -1.506 -13.146 1.00 59.41 121 LEU A CA 1
ATOM 914 C C . LEU A 1 121 ? 32.906 -0.422 -12.100 1.00 59.41 121 LEU A C 1
ATOM 916 O O . LEU A 1 121 ? 33.562 0.566 -12.430 1.00 59.41 121 LEU A O 1
ATOM 920 N N . THR A 1 122 ? 32.485 -0.617 -10.851 1.00 51.84 122 THR A N 1
ATOM 921 C CA . THR A 1 122 ? 32.789 0.216 -9.673 1.00 51.84 122 THR A CA 1
ATOM 922 C C . THR A 1 122 ? 33.274 -0.665 -8.540 1.00 51.84 122 THR A C 1
ATOM 924 O O . THR A 1 122 ? 34.268 -0.284 -7.887 1.00 51.84 122 THR A O 1
#

Foldseek 3Di:
DPDPDPPPVVVVVVVVVVVVVVVVLVVVLVVLVVLLVVLVVQLVVLVVVLCVLVVDDPVNLVVLVPDPDDVSVVSNVCVVCVVVNNVVSVVSNVVSVVVSVVSVVVSVVSVCVVVVPDPVVD

pLDDT: mean 88.58, std 10.13, range [50.72, 98.06]

Sequence (122 aa):
MESDQPPLHIAGLIFSLSVQEVSLELAPFLTGATVLLVLLILSAFFSGSEVALFSLTPNEKDQLSDNTDRPSKRVVRLLENPRALLVSILILNTFVNVGAAILAAILTHDLALAMSWNPTLT

Radius of gyration: 26.57 Å; chains: 1; bounding box: 60×19×84 Å